Protein AF-E9NTD4-F1 (afdb_monomer)

Mean predicted aligned error: 12.63 Å

Radius of gyration: 19.31 Å; Cα contacts (8 Å, |Δi|>4): 154; chains: 1; bounding box: 47×29×57 Å

Nearest PDB structures (foldseek):
  4k3b-assembly1_A  TM=7.056E-01  e=2.997E-06  Neisseria gonorrhoeae FA 1090
  9cny-assembly1_A  TM=7.687E-01  e=1.521E-02  Escherichia coli
  6v05-assembly1_A  TM=7.564E-01  e=6.660E-02  Escherichia coli K-12
  7ds4-assembly1_B  TM=5.201E-01  e=1.589E+00  Gallus gallus

Solvent-accessible surface area (backbone atoms only — not comparable to full-atom values): 5214 Å² total; per-residue (Å²): 142,78,80,93,65,68,82,84,71,75,45,42,77,47,79,47,76,49,78,55,84,41,38,38,38,38,34,42,33,39,35,33,44,73,75,35,97,83,46,33,23,44,27,43,39,38,39,36,40,39,36,40,45,84,66,44,100,73,74,88,59,93,61,73,47,74,49,75,52,76,50,75,46,80,45,68,71,80,73,79,81,75,81,86,135

Secondary structure (DSSP, 8-state):
---S-STTS--EEEEEEEE-SSEEEEEEEEEETTSSTT--EEEEEEEEEEE-GGGSS--S----EEEEEEEEEEE----------

Structure (mmCIF, N/CA/C/O backbone):
data_AF-E9NTD4-F1
#
_entry.id   AF-E9NTD4-F1
#
loop_
_atom_site.group_PDB
_atom_site.id
_atom_site.type_symbol
_atom_site.label_atom_id
_atom_site.label_alt_id
_atom_site.label_comp_id
_atom_site.label_asym_id
_atom_site.label_entity_id
_atom_site.label_seq_id
_atom_site.pdbx_PDB_ins_code
_atom_site.Cartn_x
_atom_site.Cartn_y
_atom_site.Cartn_z
_atom_site.occupancy
_atom_site.B_iso_or_equiv
_atom_site.auth_seq_id
_atom_site.auth_comp_id
_atom_site.auth_asym_id
_atom_site.auth_atom_id
_atom_site.pdbx_PDB_model_num
ATOM 1 N N . ARG A 1 1 ? 10.712 5.100 8.706 1.00 45.66 1 ARG A N 1
ATOM 2 C CA . ARG A 1 1 ? 9.451 4.901 9.458 1.00 45.66 1 ARG A CA 1
ATOM 3 C C . ARG A 1 1 ? 8.772 6.265 9.489 1.00 45.66 1 ARG A C 1
ATOM 5 O O . ARG A 1 1 ? 9.263 7.127 10.196 1.00 45.66 1 ARG A O 1
ATOM 12 N N . PHE A 1 2 ? 7.778 6.496 8.633 1.00 47.47 2 PHE A N 1
ATOM 13 C CA . PHE A 1 2 ? 7.029 7.759 8.543 1.00 47.47 2 PHE A CA 1
ATOM 14 C C . PHE A 1 2 ? 5.548 7.467 8.835 1.00 47.47 2 PHE A C 1
ATOM 16 O O . PHE A 1 2 ? 5.130 6.323 8.639 1.00 47.47 2 PHE A O 1
ATOM 23 N N . PRO A 1 3 ? 4.823 8.423 9.433 1.00 54.97 3 PRO A N 1
ATOM 24 C CA . PRO A 1 3 ? 3.840 8.157 10.474 1.00 54.97 3 PRO A CA 1
ATOM 25 C C . PRO A 1 3 ? 2.516 7.611 9.937 1.00 54.97 3 PRO A C 1
ATOM 27 O O . PRO A 1 3 ? 1.944 8.103 8.968 1.00 54.97 3 PRO A O 1
ATOM 30 N N . SER A 1 4 ? 2.016 6.603 10.641 1.00 53.28 4 SER A N 1
ATOM 31 C CA . SER A 1 4 ? 0.645 6.111 10.607 1.00 53.28 4 SER A CA 1
ATOM 32 C C . SER A 1 4 ? -0.274 7.143 11.261 1.00 53.28 4 SER A C 1
ATOM 34 O O . SER A 1 4 ? -0.529 7.029 12.453 1.00 53.28 4 SER A O 1
ATOM 36 N N . ASN A 1 5 ? -0.648 8.202 10.538 1.00 44.78 5 ASN A N 1
ATOM 37 C CA . ASN A 1 5 ? -1.811 9.065 10.808 1.00 44.78 5 ASN A CA 1
ATOM 38 C C . ASN A 1 5 ? -1.793 10.264 9.845 1.00 44.78 5 ASN A C 1
ATOM 40 O O . ASN A 1 5 ? -1.434 11.381 10.211 1.00 44.78 5 ASN A O 1
ATOM 44 N N . LEU A 1 6 ? -2.166 10.035 8.588 1.00 42.94 6 LEU A N 1
ATOM 45 C CA . LEU A 1 6 ? -2.552 11.129 7.701 1.00 42.94 6 LEU A CA 1
ATOM 46 C C . LEU A 1 6 ? -4.015 11.467 8.029 1.00 42.94 6 LEU A C 1
ATOM 48 O O . LEU A 1 6 ? -4.908 10.668 7.773 1.00 42.94 6 LEU A O 1
ATOM 52 N N . PHE A 1 7 ? -4.245 12.639 8.626 1.00 51.69 7 PHE A N 1
ATOM 53 C CA . PHE A 1 7 ? -5.562 13.294 8.724 1.00 51.69 7 PHE A CA 1
ATOM 54 C C . PHE A 1 7 ? -6.649 12.677 9.627 1.00 51.69 7 PHE A C 1
ATOM 56 O O . PHE A 1 7 ? -7.829 12.949 9.424 1.00 51.69 7 PHE A O 1
ATOM 63 N N . GLY A 1 8 ? -6.310 11.890 10.655 1.00 47.00 8 GLY A N 1
ATOM 64 C CA . GLY A 1 8 ? -7.293 11.517 11.692 1.00 47.00 8 GLY A CA 1
ATOM 65 C C . GLY A 1 8 ? -8.503 10.711 11.190 1.00 47.00 8 GLY A C 1
ATOM 66 O O . GLY A 1 8 ? -9.491 10.578 11.899 1.00 47.00 8 GLY A O 1
ATOM 67 N N . THR A 1 9 ? -8.433 10.154 9.976 1.00 51.06 9 THR A N 1
ATOM 68 C CA . THR A 1 9 ? -9.505 9.352 9.359 1.00 51.06 9 THR A CA 1
ATOM 69 C C . THR A 1 9 ? -9.372 7.857 9.685 1.00 51.06 9 THR A C 1
ATOM 71 O O . THR A 1 9 ? -10.145 7.042 9.193 1.00 51.06 9 THR A O 1
ATOM 74 N N . GLY A 1 10 ? -8.340 7.457 10.441 1.00 56.94 10 GLY A N 1
ATOM 75 C CA . GLY A 1 10 ? -8.055 6.055 10.770 1.00 56.94 10 GLY A CA 1
ATOM 76 C C . GLY A 1 10 ? -7.526 5.203 9.608 1.00 56.94 10 GLY A C 1
ATOM 77 O O . GLY A 1 10 ? -7.018 4.110 9.830 1.00 56.94 10 GLY A O 1
ATOM 78 N N . LYS A 1 11 ? -7.584 5.697 8.367 1.00 64.88 11 LYS A N 1
ATOM 79 C CA . LYS A 1 11 ? -7.105 4.994 7.169 1.00 64.88 11 LYS A CA 1
ATOM 80 C C . LYS A 1 11 ? -5.579 5.043 7.090 1.00 64.88 11 LYS A C 1
ATOM 82 O O . LYS A 1 11 ? -4.964 6.090 7.284 1.00 64.88 11 LYS A O 1
ATOM 87 N N . SER A 1 12 ? -4.961 3.907 6.780 1.00 72.25 12 SER A N 1
ATOM 88 C CA . SER A 1 12 ? -3.509 3.774 6.646 1.00 72.25 12 SER A CA 1
ATOM 89 C C . SER A 1 12 ? -3.131 3.507 5.195 1.00 72.25 12 SER A C 1
ATOM 91 O O . SER A 1 12 ? -3.484 2.476 4.632 1.00 72.25 12 SER A O 1
ATOM 93 N N . ALA A 1 13 ? -2.376 4.421 4.593 1.00 78.62 13 ALA A N 1
ATOM 94 C CA . ALA A 1 13 ? -1.734 4.211 3.302 1.00 78.62 13 ALA A CA 1
ATOM 95 C C . ALA A 1 13 ? -0.227 4.030 3.512 1.00 78.62 13 ALA A C 1
ATOM 97 O O . ALA A 1 13 ? 0.416 4.811 4.213 1.00 78.62 13 ALA A O 1
ATOM 98 N N . ALA A 1 14 ? 0.343 3.003 2.899 1.00 82.44 14 ALA A N 1
ATOM 99 C CA . ALA A 1 14 ? 1.754 2.679 2.960 1.00 82.44 14 ALA A CA 1
ATOM 100 C C . ALA A 1 14 ? 2.293 2.466 1.545 1.00 82.44 14 ALA A C 1
ATOM 102 O O . ALA A 1 14 ? 1.985 1.480 0.874 1.00 82.44 14 ALA A O 1
ATOM 103 N N . LEU A 1 15 ? 3.138 3.398 1.113 1.00 86.88 15 LEU A N 1
ATOM 104 C CA . LEU A 1 15 ? 3.945 3.285 -0.093 1.00 86.88 15 LEU A CA 1
ATOM 105 C C . LEU A 1 15 ? 5.336 2.773 0.297 1.00 86.88 15 LEU A C 1
ATOM 107 O O . LEU A 1 15 ? 5.992 3.316 1.189 1.00 86.88 15 LEU A O 1
ATOM 111 N N . ARG A 1 16 ? 5.809 1.739 -0.389 1.00 88.44 16 ARG A N 1
ATOM 112 C CA . ARG A 1 16 ? 7.165 1.205 -0.270 1.00 88.44 16 ARG A CA 1
ATOM 113 C C . A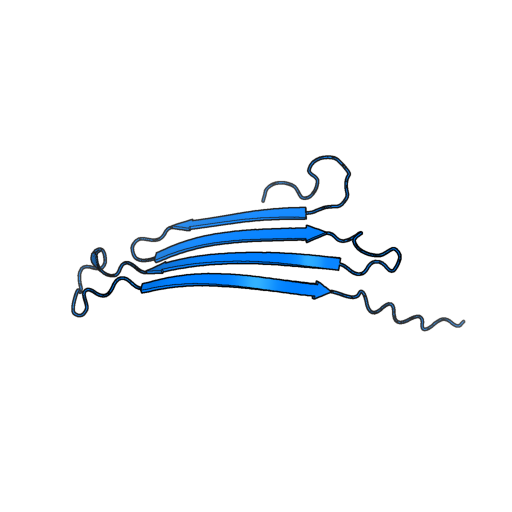RG A 1 16 ? 7.788 1.111 -1.651 1.00 88.44 16 ARG A C 1
ATOM 115 O O . ARG A 1 16 ? 7.205 0.549 -2.568 1.00 88.44 16 ARG A O 1
ATOM 122 N N . ALA A 1 17 ? 9.003 1.619 -1.781 1.00 86.69 17 ALA A N 1
ATOM 123 C CA . ALA A 1 17 ? 9.830 1.434 -2.960 1.00 86.69 17 ALA A CA 1
ATOM 124 C C . ALA A 1 17 ? 11.222 0.997 -2.503 1.00 86.69 17 ALA A C 1
ATOM 126 O O . ALA A 1 17 ? 11.782 1.561 -1.565 1.00 86.69 17 ALA A O 1
ATOM 127 N N . SER A 1 18 ? 11.766 -0.026 -3.146 1.00 89.19 18 SER A N 1
ATOM 128 C CA . SER A 1 18 ? 13.094 -0.565 -2.889 1.00 89.19 18 SER A CA 1
ATOM 129 C C . SER A 1 18 ? 13.799 -0.787 -4.217 1.00 89.19 18 SER A C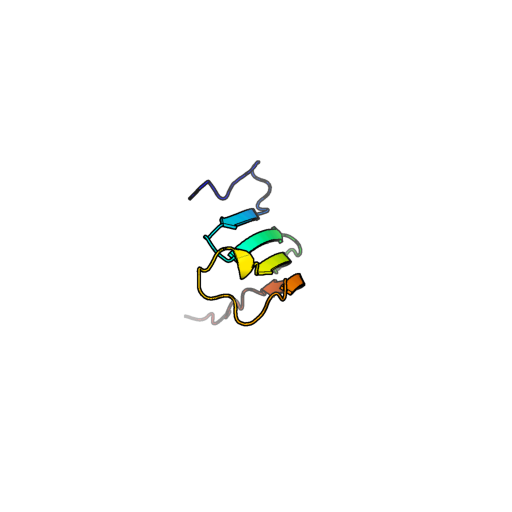 1
ATOM 131 O O . SER A 1 18 ? 13.239 -1.366 -5.146 1.00 89.19 18 SER A O 1
ATOM 133 N N . ARG A 1 19 ? 15.031 -0.297 -4.333 1.00 85.44 19 ARG A N 1
ATOM 134 C CA . ARG A 1 19 ? 15.832 -0.400 -5.551 1.00 85.44 19 ARG A CA 1
ATOM 135 C C . ARG A 1 19 ? 17.194 -0.975 -5.212 1.00 85.44 19 ARG A C 1
ATOM 137 O O . ARG A 1 19 ? 17.925 -0.432 -4.393 1.00 85.44 19 ARG A O 1
ATOM 144 N N . SER A 1 20 ? 17.548 -2.047 -5.894 1.00 83.50 20 SER A N 1
ATOM 145 C CA . SER A 1 20 ? 18.827 -2.742 -5.807 1.00 83.50 20 SER A CA 1
ATOM 146 C C . SER A 1 20 ? 19.499 -2.773 -7.181 1.00 83.50 20 SER A C 1
ATOM 148 O O . SER A 1 20 ? 18.892 -2.409 -8.189 1.00 83.50 20 SER A O 1
ATOM 150 N N . LYS A 1 21 ? 20.766 -3.210 -7.243 1.00 79.19 21 LYS A N 1
ATOM 151 C CA . LYS A 1 21 ? 21.530 -3.283 -8.504 1.00 79.19 21 LYS A CA 1
ATOM 152 C C . LYS A 1 21 ? 20.799 -4.070 -9.600 1.00 79.19 21 LYS A C 1
ATOM 154 O O . LYS A 1 21 ? 20.871 -3.673 -10.755 1.00 79.19 21 LYS A O 1
ATOM 159 N N . THR A 1 22 ? 20.060 -5.109 -9.220 1.00 79.12 22 THR A N 1
ATOM 160 C CA . THR A 1 22 ? 19.413 -6.052 -10.147 1.00 79.12 22 THR A CA 1
ATOM 161 C C . THR A 1 22 ? 17.885 -6.052 -10.043 1.00 79.12 22 THR A C 1
ATOM 163 O O . THR A 1 22 ? 17.197 -6.544 -10.929 1.00 79.12 22 THR A O 1
ATOM 166 N N . THR A 1 23 ? 17.323 -5.491 -8.972 1.00 82.31 23 THR A N 1
ATOM 167 C CA . THR A 1 23 ? 15.893 -5.613 -8.666 1.00 82.31 23 THR A CA 1
ATOM 168 C C . THR A 1 23 ? 15.317 -4.261 -8.290 1.00 82.31 23 THR A C 1
ATOM 170 O O . THR A 1 23 ? 15.912 -3.525 -7.510 1.00 82.31 23 THR A O 1
ATOM 173 N N . LEU A 1 24 ? 14.146 -3.941 -8.815 1.00 88.44 24 LEU A N 1
ATOM 174 C CA . LEU A 1 24 ? 13.329 -2.809 -8.418 1.00 88.44 24 LEU A CA 1
ATOM 175 C C . LEU A 1 24 ? 11.993 -3.350 -7.910 1.00 88.44 24 LEU A C 1
ATOM 177 O O . LEU A 1 24 ? 11.315 -4.099 -8.606 1.00 88.44 24 LEU A O 1
ATOM 181 N N . ASN A 1 25 ? 11.611 -2.963 -6.705 1.00 91.00 25 ASN A N 1
ATOM 182 C CA . ASN A 1 25 ? 10.371 -3.348 -6.058 1.00 91.00 25 ASN A CA 1
ATOM 183 C C . ASN A 1 25 ? 9.598 -2.086 -5.686 1.00 91.00 25 ASN A C 1
ATOM 185 O O . ASN A 1 25 ? 10.133 -1.205 -5.022 1.00 91.00 25 ASN A O 1
ATOM 189 N N . GLY A 1 26 ? 8.338 -2.010 -6.077 1.00 92.19 26 GLY A N 1
ATOM 190 C CA . GLY A 1 26 ? 7.382 -1.028 -5.588 1.00 92.19 26 GLY A CA 1
ATOM 191 C C . GLY A 1 26 ? 6.181 -1.758 -5.011 1.00 92.19 26 GLY A C 1
ATOM 192 O O . GLY A 1 26 ? 5.755 -2.770 -5.553 1.00 92.19 26 GLY A O 1
ATOM 193 N N . SER A 1 27 ? 5.631 -1.272 -3.912 1.00 92.00 27 SER A N 1
ATOM 194 C CA . SER A 1 27 ? 4.358 -1.746 -3.389 1.00 92.00 27 SER A CA 1
ATOM 195 C C . SER A 1 27 ? 3.613 -0.591 -2.755 1.00 92.00 27 SER A C 1
ATOM 197 O O . SER A 1 27 ? 4.180 0.163 -1.964 1.00 92.00 27 SER A O 1
ATOM 199 N N . LEU A 1 28 ? 2.342 -0.476 -3.080 1.00 90.50 28 LEU A N 1
ATOM 200 C CA . LEU A 1 28 ? 1.414 0.451 -2.479 1.00 90.50 28 LEU A CA 1
ATOM 201 C C . LEU A 1 28 ? 0.351 -0.374 -1.765 1.00 90.50 28 LEU A C 1
ATOM 203 O O . LEU A 1 28 ? -0.188 -1.326 -2.314 1.00 90.50 28 LEU A O 1
ATOM 207 N N . SER A 1 29 ? 0.093 -0.037 -0.514 1.00 87.31 29 SER A N 1
ATOM 208 C CA . SER A 1 29 ? -0.865 -0.742 0.324 1.00 87.31 29 SER A CA 1
ATOM 209 C C . SER A 1 29 ? -1.763 0.275 0.999 1.00 87.31 29 SER A C 1
ATOM 211 O O . SER A 1 29 ? -1.281 1.219 1.616 1.00 87.31 29 SER A O 1
ATOM 213 N N . PHE A 1 30 ? -3.063 0.095 0.865 1.00 85.25 30 PHE A N 1
ATOM 214 C CA . PHE A 1 30 ? -4.088 0.862 1.550 1.00 85.25 30 PHE A CA 1
ATOM 215 C C . PHE A 1 30 ? -4.786 -0.067 2.531 1.00 85.25 30 PHE A C 1
ATOM 217 O O . PHE A 1 30 ? -5.023 -1.231 2.234 1.00 85.25 30 PHE A O 1
ATOM 224 N N . THR A 1 31 ? -5.060 0.402 3.736 1.00 84.06 31 THR A N 1
ATOM 225 C CA . THR A 1 31 ? -5.783 -0.338 4.769 1.00 84.06 31 THR A CA 1
ATOM 226 C C . THR A 1 31 ? -6.808 0.599 5.377 1.00 84.06 31 THR A C 1
ATOM 228 O O . THR A 1 31 ? -6.451 1.646 5.919 1.00 84.06 31 THR A O 1
ATOM 231 N N . ASP A 1 32 ? -8.075 0.224 5.255 1.00 78.94 32 ASP A N 1
ATOM 232 C CA . ASP A 1 32 ? -9.211 0.905 5.852 1.00 78.94 32 ASP A CA 1
ATOM 233 C C . ASP A 1 32 ? -9.728 0.067 7.033 1.00 78.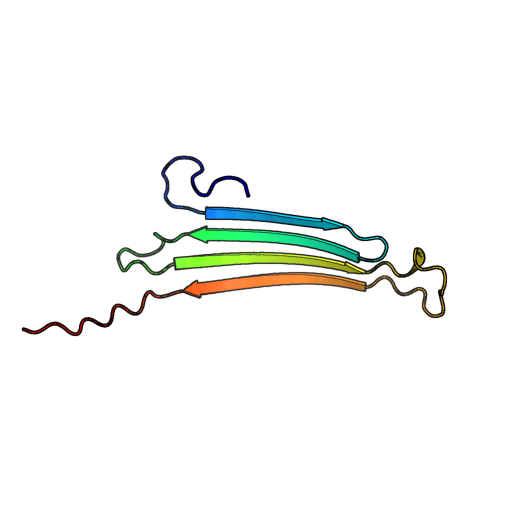94 32 ASP A C 1
ATOM 235 O O . ASP A 1 32 ? -10.405 -0.942 6.821 1.00 78.94 32 ASP A O 1
ATOM 239 N N . PRO A 1 33 ? -9.364 0.423 8.276 1.00 63.84 33 PRO A N 1
ATOM 240 C CA . PRO A 1 33 ? -9.789 -0.313 9.462 1.00 63.84 33 PRO A CA 1
ATOM 241 C C . PRO A 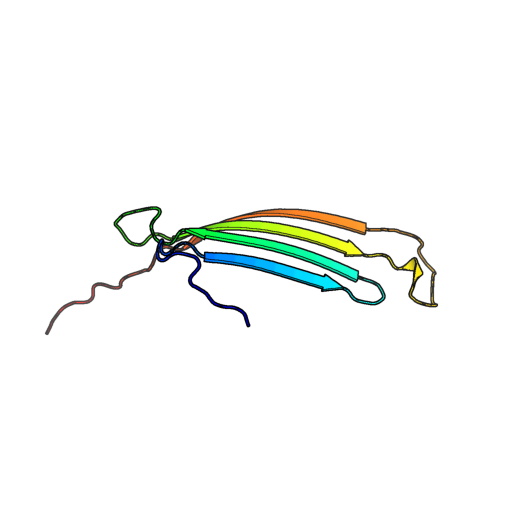1 33 ? -11.237 -0.024 9.882 1.00 63.84 33 PRO A C 1
ATOM 243 O O . PRO A 1 33 ? -11.745 -0.706 10.763 1.00 63.84 33 PRO A O 1
ATOM 246 N N . TYR A 1 34 ? -11.906 0.956 9.261 1.00 61.38 34 TYR A N 1
ATOM 247 C CA . TYR A 1 34 ? -13.284 1.352 9.581 1.00 61.38 34 TYR A CA 1
ATOM 248 C C . TYR A 1 34 ? -14.262 1.039 8.442 1.00 61.38 34 TYR A C 1
ATOM 250 O O . TYR A 1 34 ? -15.284 1.707 8.294 1.00 61.38 34 TYR A O 1
ATOM 258 N N . PHE A 1 35 ? -13.958 0.040 7.607 1.00 58.41 35 PHE A N 1
ATOM 259 C CA . PHE A 1 35 ? -14.856 -0.344 6.514 1.00 58.41 35 PHE A CA 1
ATOM 260 C C . PHE A 1 35 ? -16.180 -0.934 7.033 1.00 58.41 35 PHE A C 1
ATOM 262 O O . PHE A 1 35 ? -17.199 -0.893 6.348 1.00 58.41 35 P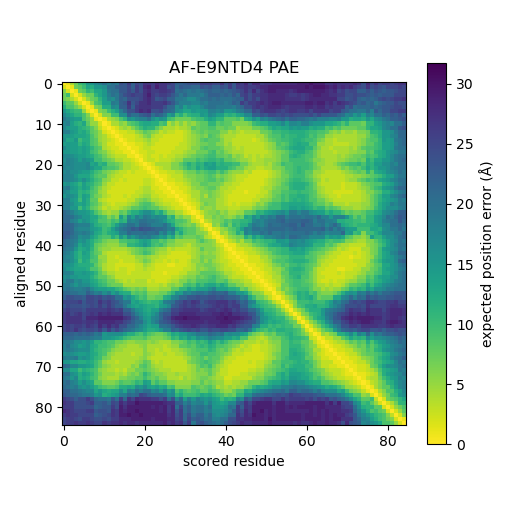HE A O 1
ATOM 269 N N . THR A 1 36 ? -16.193 -1.461 8.260 1.00 61.06 36 THR A N 1
ATOM 270 C CA . THR A 1 36 ? -17.396 -1.969 8.933 1.00 61.06 36 THR A CA 1
ATOM 271 C C . THR A 1 36 ? -17.366 -1.576 10.410 1.00 61.06 36 THR A C 1
ATOM 273 O O . THR A 1 36 ? -16.292 -1.514 11.008 1.00 61.06 36 THR A O 1
ATOM 276 N N . ALA A 1 37 ? -18.536 -1.310 11.005 1.00 58.56 37 ALA A N 1
ATOM 277 C CA . ALA A 1 37 ? -18.665 -0.926 12.416 1.00 58.56 37 ALA A CA 1
ATOM 278 C C . ALA A 1 37 ? -18.106 -1.990 13.390 1.00 58.56 37 ALA A C 1
ATOM 280 O O . ALA A 1 37 ? -17.662 -1.636 14.476 1.00 58.56 37 ALA A O 1
ATOM 281 N N . ASP A 1 38 ? -18.036 -3.257 12.960 1.00 64.00 38 ASP A N 1
ATOM 282 C CA . ASP A 1 38 ? -17.454 -4.394 13.694 1.00 64.00 38 ASP A CA 1
ATOM 283 C C . ASP A 1 38 ? -15.910 -4.407 13.761 1.00 64.00 38 ASP A C 1
ATOM 285 O O . ASP A 1 38 ? -15.310 -5.359 14.255 1.00 64.00 38 ASP A O 1
ATOM 289 N N . GLY A 1 39 ? -15.225 -3.384 13.239 1.00 66.44 39 GLY A N 1
ATOM 290 C CA . GLY A 1 39 ? -13.756 -3.322 13.256 1.00 66.44 39 GLY A CA 1
ATOM 291 C C . GLY A 1 39 ? -13.077 -4.201 12.200 1.00 66.44 39 GLY A C 1
ATOM 292 O O . GLY A 1 39 ? -11.859 -4.399 12.238 1.00 66.44 39 GLY A O 1
ATOM 293 N N . VAL A 1 40 ? -13.840 -4.717 11.232 1.00 72.44 40 VAL A N 1
ATOM 294 C CA . VAL A 1 40 ? -13.287 -5.422 10.072 1.00 72.44 40 VAL A CA 1
ATOM 295 C C . VAL A 1 40 ? -12.428 -4.458 9.259 1.00 72.44 40 VAL A C 1
ATOM 297 O O . VAL A 1 40 ? -12.897 -3.441 8.744 1.00 72.44 40 VAL A O 1
ATOM 300 N N . SER A 1 41 ? -11.155 -4.812 9.117 1.00 75.81 41 SER A N 1
ATOM 301 C CA . SER A 1 41 ? -10.202 -4.069 8.306 1.00 75.81 41 SER A CA 1
ATOM 302 C C . SER A 1 41 ? -10.174 -4.622 6.888 1.00 75.81 41 SER A C 1
ATOM 304 O O . SER A 1 41 ? -9.892 -5.804 6.682 1.00 75.81 41 SER A O 1
ATOM 306 N N . LEU A 1 42 ? -10.402 -3.760 5.900 1.00 83.12 42 LEU A N 1
ATOM 307 C CA . LEU A 1 42 ? -10.237 -4.090 4.487 1.00 83.12 42 LEU A CA 1
ATOM 308 C C . LEU A 1 42 ? -8.990 -3.393 3.951 1.00 83.12 42 LEU A C 1
ATOM 310 O O . LEU A 1 42 ? -8.848 -2.174 4.030 1.00 83.12 42 LEU A O 1
ATOM 314 N N . GLY A 1 43 ? -8.061 -4.165 3.411 1.00 86.88 43 GLY A N 1
ATOM 315 C CA . GLY A 1 43 ? -6.853 -3.664 2.786 1.00 86.88 43 GLY A CA 1
ATOM 316 C C . GLY A 1 43 ? -6.777 -4.023 1.314 1.00 86.88 43 GLY A C 1
ATOM 317 O O . GLY A 1 43 ? -7.202 -5.093 0.896 1.00 86.88 43 GLY A O 1
ATOM 318 N N . TYR A 1 44 ? -6.177 -3.129 0.548 1.00 87.88 44 TYR A N 1
ATOM 319 C CA . T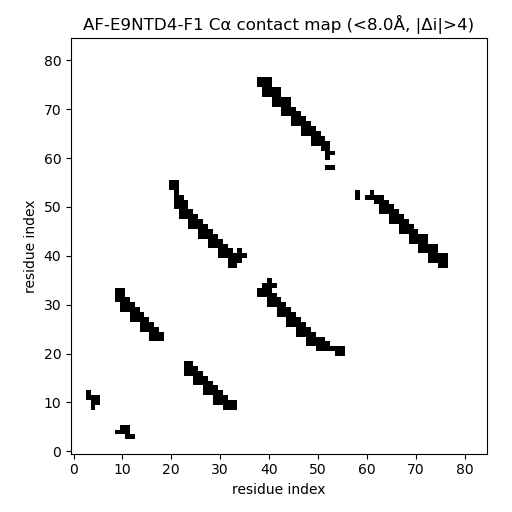YR A 1 44 ? -5.848 -3.307 -0.854 1.00 87.88 44 TYR A CA 1
ATOM 320 C C . TYR A 1 44 ? -4.342 -3.179 -0.986 1.00 87.88 44 TYR A C 1
ATOM 322 O O . TYR A 1 44 ? -3.759 -2.192 -0.534 1.00 87.88 44 TYR A O 1
ATOM 330 N N . ASP A 1 45 ? -3.701 -4.163 -1.588 1.00 89.75 45 ASP A N 1
ATOM 331 C CA . ASP A 1 45 ? -2.285 -4.117 -1.897 1.00 89.75 45 ASP A CA 1
ATOM 332 C C . ASP A 1 45 ? -2.075 -4.210 -3.402 1.00 89.75 45 ASP A C 1
ATOM 334 O O . ASP A 1 45 ? -2.772 -4.906 -4.128 1.00 89.75 45 ASP A O 1
ATOM 338 N N . VAL A 1 46 ? -1.115 -3.446 -3.889 1.00 92.25 46 VAL A N 1
ATOM 339 C CA . VAL A 1 46 ? -0.667 -3.480 -5.272 1.00 92.25 46 VAL A CA 1
ATOM 340 C C . VAL A 1 46 ? 0.841 -3.470 -5.234 1.00 92.25 46 VAL A C 1
ATOM 342 O O . VAL A 1 46 ? 1.453 -2.594 -4.625 1.00 92.25 46 VAL A O 1
ATOM 345 N N . TYR A 1 47 ? 1.462 -4.456 -5.862 1.00 92.31 47 TYR A N 1
ATOM 346 C CA . TYR A 1 47 ? 2.904 -4.615 -5.853 1.00 92.31 47 TYR A CA 1
ATOM 347 C C . TYR A 1 47 ? 3.439 -4.876 -7.254 1.00 92.31 47 TYR A C 1
ATOM 349 O O . TYR A 1 47 ? 2.822 -5.519 -8.096 1.00 92.31 47 TYR A O 1
ATOM 357 N N . GLY A 1 48 ? 4.632 -4.359 -7.500 1.00 91.44 48 GLY A N 1
ATOM 358 C CA . GLY A 1 48 ? 5.378 -4.509 -8.731 1.00 91.44 48 GLY A CA 1
ATOM 359 C C . GLY A 1 48 ? 6.824 -4.853 -8.415 1.00 91.44 48 GLY A C 1
ATOM 360 O O . GLY A 1 48 ? 7.483 -4.182 -7.622 1.00 91.44 48 GLY A O 1
ATOM 361 N N . LYS A 1 49 ? 7.346 -5.895 -9.049 1.00 88.62 49 LYS A N 1
ATOM 362 C CA . LYS A 1 49 ? 8.752 -6.279 -9.004 1.00 88.62 49 LYS A CA 1
ATOM 363 C C . LYS A 1 49 ? 9.285 -6.357 -10.424 1.00 88.62 49 LYS A C 1
ATOM 365 O O . LYS A 1 49 ? 8.864 -7.202 -11.204 1.00 88.62 49 LYS A O 1
ATOM 370 N N . ALA A 1 50 ? 10.241 -5.503 -10.745 1.00 84.44 50 ALA A N 1
ATOM 371 C CA . ALA A 1 50 ? 11.037 -5.607 -11.953 1.00 84.44 50 ALA A CA 1
ATOM 372 C C . ALA A 1 50 ? 12.409 -6.185 -11.596 1.00 84.44 50 ALA A C 1
ATOM 374 O O . ALA A 1 50 ? 13.128 -5.653 -10.753 1.00 84.44 50 ALA A O 1
ATOM 375 N N . PHE A 1 51 ? 12.772 -7.284 -12.239 1.00 81.31 51 PHE A N 1
ATOM 376 C CA . PHE A 1 51 ? 14.090 -7.886 -12.155 1.00 81.31 51 PHE A CA 1
ATOM 377 C C . PHE A 1 51 ? 14.824 -7.621 -13.469 1.00 81.31 51 PHE A C 1
ATOM 379 O O . PHE A 1 51 ? 14.383 -8.062 -14.533 1.00 81.31 51 PHE A O 1
ATOM 386 N N . ASP A 1 52 ? 15.917 -6.865 -13.393 1.00 70.25 52 ASP A N 1
ATOM 387 C CA . ASP A 1 52 ? 16.785 -6.557 -14.524 1.00 70.25 52 ASP A CA 1
ATOM 388 C C . ASP A 1 52 ? 18.193 -7.139 -14.277 1.00 70.25 52 ASP A C 1
ATOM 390 O O . ASP A 1 52 ? 19.040 -6.490 -13.652 1.00 70.25 52 ASP A O 1
ATOM 394 N N . PRO A 1 53 ? 18.466 -8.370 -14.752 1.00 61.59 53 PRO A N 1
ATOM 395 C CA . PRO A 1 53 ? 19.758 -9.031 -14.581 1.00 61.59 53 PRO A CA 1
ATOM 396 C C . PRO A 1 53 ? 20.903 -8.376 -15.363 1.00 61.59 53 PRO A C 1
ATOM 398 O O . PRO A 1 53 ? 22.060 -8.709 -15.116 1.00 61.59 53 PRO A O 1
ATOM 401 N N . ARG A 1 54 ? 20.632 -7.405 -16.251 1.00 58.62 54 ARG A N 1
ATOM 402 C CA . ARG A 1 54 ? 21.642 -6.787 -17.136 1.00 58.62 54 ARG A CA 1
ATOM 403 C C . ARG A 1 54 ? 22.733 -5.998 -16.399 1.00 58.62 54 ARG A C 1
ATOM 405 O O . ARG A 1 54 ? 23.726 -5.626 -17.012 1.00 58.62 54 ARG A O 1
ATOM 412 N N . LYS A 1 55 ? 22.560 -5.737 -15.099 1.00 55.50 55 LYS A N 1
ATOM 413 C CA . LYS A 1 55 ? 23.530 -5.029 -14.241 1.00 55.50 55 LYS A CA 1
ATOM 414 C C . LYS A 1 55 ? 24.383 -5.943 -13.359 1.00 55.50 55 LYS A C 1
ATOM 416 O O . LYS A 1 55 ? 25.267 -5.446 -12.663 1.00 55.50 55 LYS A O 1
ATOM 421 N N . ALA A 1 56 ? 24.124 -7.249 -13.355 1.00 55.28 56 ALA A N 1
ATOM 422 C CA . ALA A 1 56 ? 25.024 -8.216 -12.745 1.00 55.28 56 ALA A CA 1
ATOM 423 C C . ALA A 1 56 ? 26.039 -8.639 -13.813 1.00 55.28 56 ALA A C 1
ATOM 425 O O . ALA A 1 56 ? 25.639 -9.105 -14.875 1.00 55.28 56 ALA A O 1
ATOM 426 N N . SER A 1 57 ? 27.338 -8.478 -13.546 1.00 52.09 57 SER A N 1
ATOM 427 C CA . SER A 1 57 ? 28.466 -8.778 -14.453 1.00 52.09 57 SER A CA 1
ATOM 428 C C . SER A 1 57 ? 28.578 -10.245 -14.927 1.00 52.09 57 SER A C 1
ATOM 430 O O . SER A 1 57 ? 29.617 -10.659 -15.424 1.00 52.09 57 SER A O 1
ATOM 432 N N . THR A 1 58 ? 27.524 -11.047 -14.790 1.00 51.22 58 THR A N 1
ATOM 433 C CA . THR A 1 58 ? 27.452 -12.477 -15.104 1.00 51.22 58 THR A CA 1
ATOM 434 C C . THR A 1 58 ? 26.171 -12.726 -15.908 1.00 51.22 58 THR A C 1
ATOM 436 O O . THR A 1 58 ? 25.210 -13.329 -15.436 1.00 51.22 58 THR A O 1
ATOM 439 N N . SER A 1 59 ? 26.092 -12.167 -17.116 1.00 50.22 59 SER A N 1
ATOM 440 C CA . SER A 1 59 ? 24.877 -12.224 -17.938 1.00 50.22 59 SER A CA 1
ATOM 441 C C . SER A 1 59 ? 24.863 -13.487 -18.803 1.00 50.22 59 SER A C 1
ATOM 443 O O . SER A 1 59 ? 25.308 -13.475 -19.945 1.00 50.22 59 SER A O 1
ATOM 445 N N . ILE A 1 60 ? 24.353 -14.590 -18.248 1.00 52.28 60 ILE A N 1
ATOM 446 C CA . ILE A 1 60 ? 24.051 -15.821 -19.008 1.00 52.28 60 ILE A CA 1
ATOM 447 C C . ILE A 1 60 ? 22.602 -15.781 -19.544 1.00 52.28 60 ILE A C 1
ATOM 449 O O . ILE A 1 60 ? 22.234 -16.554 -20.423 1.00 52.28 60 ILE A O 1
ATOM 453 N N . LYS A 1 61 ? 21.749 -14.864 -19.052 1.00 53.06 61 LYS A N 1
ATOM 454 C CA . LYS A 1 61 ? 20.323 -14.783 -19.420 1.00 53.06 61 LYS A CA 1
ATOM 455 C C . LYS A 1 61 ? 19.803 -13.335 -19.392 1.00 53.06 61 LYS A C 1
ATOM 457 O O . LYS A 1 61 ? 19.567 -12.775 -18.327 1.00 53.06 61 LYS A O 1
ATOM 462 N N . GLN A 1 62 ? 19.588 -12.738 -20.569 1.00 56.28 62 GLN A N 1
ATOM 463 C CA . GLN A 1 62 ? 19.101 -11.357 -20.765 1.00 56.28 62 GLN A CA 1
ATOM 464 C C . GLN A 1 62 ? 17.571 -11.209 -20.605 1.00 56.28 62 GLN A C 1
ATOM 466 O O . GLN A 1 62 ? 16.927 -10.495 -21.370 1.00 56.28 62 GLN A O 1
ATOM 471 N N . TYR A 1 63 ? 16.953 -11.879 -19.632 1.00 59.88 63 TYR A N 1
ATOM 472 C CA . TYR A 1 63 ? 15.498 -11.802 -19.460 1.00 59.88 63 TYR A CA 1
ATOM 473 C C . TYR A 1 63 ? 15.128 -10.763 -18.400 1.00 59.88 63 TYR A C 1
ATOM 475 O O . TYR A 1 63 ? 15.494 -10.885 -17.233 1.00 59.88 63 TYR A O 1
ATOM 483 N N . LYS A 1 64 ? 14.390 -9.729 -18.818 1.00 66.25 64 LYS A N 1
ATOM 484 C CA . LYS A 1 64 ? 13.744 -8.770 -17.917 1.00 66.25 64 LYS A CA 1
ATOM 485 C C . LYS A 1 64 ? 12.413 -9.365 -17.465 1.00 66.25 64 LYS A C 1
ATOM 487 O O . LYS A 1 64 ? 11.483 -9.453 -18.263 1.00 66.25 64 LYS A O 1
ATOM 492 N N . THR A 1 65 ? 12.298 -9.709 -16.187 1.00 76.19 65 THR A N 1
ATOM 493 C CA . THR A 1 65 ? 11.027 -10.177 -15.614 1.00 76.19 65 THR A CA 1
ATOM 494 C C . THR A 1 65 ? 10.357 -9.018 -14.901 1.00 76.19 65 THR A C 1
ATOM 496 O O . THR A 1 65 ? 10.939 -8.417 -14.003 1.00 76.19 65 THR A O 1
ATOM 499 N N . THR A 1 66 ? 9.140 -8.671 -15.307 1.00 82.19 66 THR A N 1
ATOM 500 C CA . THR A 1 66 ? 8.312 -7.694 -14.592 1.00 82.19 66 THR A CA 1
ATOM 501 C C . THR A 1 66 ? 7.077 -8.415 -14.090 1.00 82.19 66 THR A C 1
ATOM 503 O O . THR A 1 66 ? 6.306 -8.944 -14.880 1.00 82.19 66 THR A O 1
ATOM 506 N N . THR A 1 67 ? 6.920 -8.461 -12.775 1.00 87.00 67 THR A N 1
ATOM 507 C CA . THR A 1 67 ? 5.772 -9.059 -12.101 1.00 87.00 67 THR A CA 1
ATOM 508 C C . THR A 1 67 ? 4.991 -7.933 -11.456 1.00 87.00 67 THR A C 1
ATOM 510 O O . THR A 1 67 ? 5.525 -7.245 -10.592 1.00 87.00 67 THR A O 1
ATOM 513 N N . ALA A 1 68 ? 3.751 -7.732 -11.876 1.00 90.00 68 ALA A N 1
ATOM 514 C CA . ALA A 1 68 ? 2.811 -6.854 -11.200 1.00 90.00 68 ALA A CA 1
ATOM 515 C C . ALA A 1 68 ? 1.668 -7.709 -10.653 1.00 90.00 68 ALA A C 1
ATOM 517 O O . ALA A 1 68 ? 1.249 -8.664 -11.305 1.00 90.00 68 ALA A O 1
ATOM 518 N N . GLY A 1 69 ? 1.206 -7.381 -9.455 1.00 91.69 69 GLY A N 1
ATOM 519 C CA . GLY A 1 69 ? 0.125 -8.070 -8.774 1.00 91.69 69 GLY A CA 1
ATOM 520 C C . GLY A 1 69 ? -0.688 -7.095 -7.937 1.00 91.69 69 GLY A C 1
ATOM 521 O O . GLY A 1 69 ? -0.204 -6.034 -7.539 1.00 91.69 69 GLY A O 1
ATOM 522 N N . ALA A 1 70 ? -1.934 -7.468 -7.694 1.00 93.62 70 ALA A N 1
ATOM 523 C CA . ALA A 1 70 ? -2.831 -6.781 -6.787 1.00 93.62 70 ALA A CA 1
ATOM 524 C C . ALA A 1 70 ? -3.499 -7.820 -5.888 1.00 93.62 70 ALA A C 1
ATOM 526 O O . ALA A 1 70 ? -3.783 -8.935 -6.334 1.00 93.62 70 ALA A O 1
ATOM 527 N N . GLY A 1 71 ? -3.728 -7.451 -4.638 1.00 90.31 71 GLY A N 1
ATOM 528 C CA . GLY A 1 71 ? -4.354 -8.265 -3.617 1.00 90.31 71 GLY A CA 1
ATOM 529 C C . GLY A 1 71 ? -5.383 -7.459 -2.83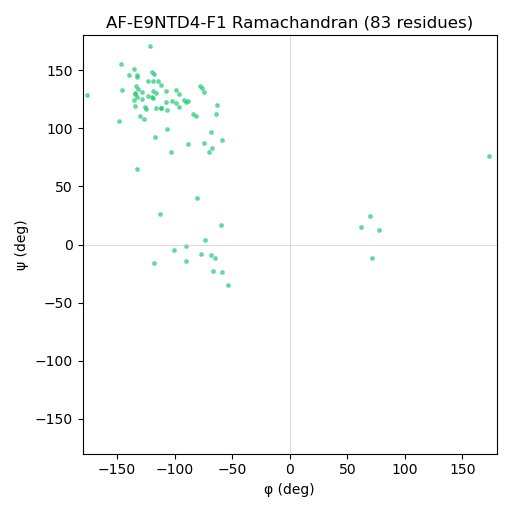8 1.00 90.31 71 GLY A C 1
ATOM 530 O O . GLY A 1 71 ? -5.301 -6.235 -2.708 1.00 90.31 71 GLY A O 1
ATOM 531 N N . ILE A 1 72 ? -6.388 -8.167 -2.336 1.00 88.25 72 ILE A N 1
ATOM 532 C CA . ILE A 1 72 ? -7.341 -7.644 -1.364 1.00 88.25 72 ILE A CA 1
ATOM 533 C C . ILE A 1 72 ? -7.184 -8.508 -0.118 1.00 88.25 72 ILE A C 1
ATOM 535 O O . ILE A 1 72 ? -7.148 -9.735 -0.204 1.00 88.25 72 ILE A O 1
ATOM 539 N N . ARG A 1 73 ? -7.068 -7.869 1.041 1.00 84.56 73 ARG A N 1
ATOM 540 C CA . ARG A 1 73 ? -6.854 -8.515 2.334 1.00 84.56 73 ARG A CA 1
ATOM 541 C C . ARG A 1 73 ? -7.924 -8.060 3.311 1.00 84.56 73 ARG A C 1
ATOM 543 O O . ARG A 1 73 ? -8.009 -6.882 3.629 1.00 84.56 73 ARG A O 1
ATOM 550 N N . MET A 1 74 ? -8.723 -8.992 3.806 1.00 80.25 74 MET A N 1
ATOM 551 C CA . MET A 1 74 ? -9.647 -8.740 4.910 1.00 80.25 74 MET A CA 1
ATOM 552 C C . MET A 1 74 ? -9.007 -9.236 6.201 1.00 80.25 74 MET A C 1
ATOM 554 O O . MET A 1 74 ? -8.440 -10.326 6.246 1.00 80.25 74 MET A O 1
ATOM 558 N N . SER A 1 75 ? -9.049 -8.424 7.247 1.00 73.62 75 SER A N 1
ATOM 559 C CA . SER A 1 75 ? -8.608 -8.797 8.587 1.00 73.62 75 SER A CA 1
ATOM 560 C C . SER A 1 75 ? -9.755 -8.510 9.537 1.00 73.62 75 SER A C 1
ATOM 562 O O . SER A 1 75 ? -10.088 -7.356 9.789 1.00 73.62 75 S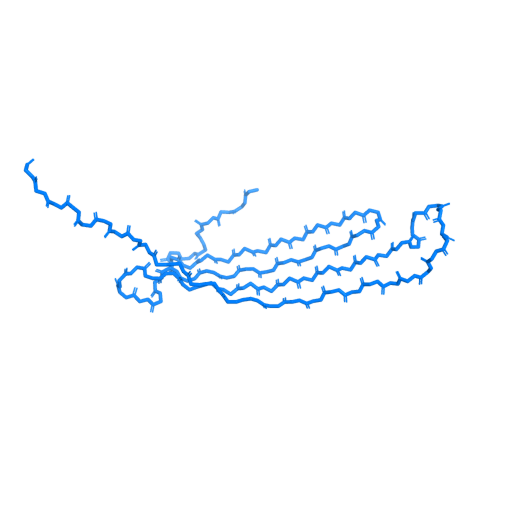ER A O 1
ATOM 564 N N . VAL A 1 76 ? -10.387 -9.574 10.017 1.00 72.12 76 VAL A N 1
ATOM 565 C CA . VAL A 1 76 ? -11.417 -9.492 11.047 1.00 72.12 76 VAL A CA 1
ATOM 566 C C . VAL A 1 76 ? -10.700 -9.617 12.390 1.00 72.12 76 VAL A C 1
ATOM 568 O O . VAL A 1 76 ? -9.971 -10.596 12.576 1.00 72.12 76 VAL A O 1
ATOM 571 N N . PRO A 1 77 ? -10.832 -8.647 13.307 1.00 62.97 77 PRO A N 1
ATOM 572 C CA . PRO A 1 77 ? -10.389 -8.851 14.672 1.00 62.97 77 PRO A CA 1
ATOM 573 C C . PRO A 1 77 ? -11.260 -9.960 15.262 1.00 62.97 77 PRO A C 1
ATOM 575 O O . PRO A 1 77 ? -12.465 -9.793 15.420 1.00 62.97 77 PRO A O 1
ATOM 578 N N . VAL A 1 78 ? -10.667 -11.120 15.540 1.00 60.69 78 VAL A N 1
ATOM 579 C CA . VAL A 1 78 ? -11.336 -12.143 16.343 1.00 60.69 78 VAL A CA 1
ATOM 580 C C . VAL A 1 78 ? -11.282 -11.630 17.774 1.00 60.69 78 VAL A C 1
ATOM 582 O O . VAL A 1 78 ? -10.313 -11.854 18.494 1.00 60.69 78 VAL A O 1
ATOM 585 N N . THR A 1 79 ? -12.275 -10.838 18.163 1.00 56.97 79 THR A N 1
ATOM 586 C CA . THR A 1 79 ? -12.580 -10.649 19.574 1.00 56.97 79 THR A CA 1
ATOM 587 C C . THR A 1 79 ? -13.120 -11.981 20.069 1.00 56.97 79 THR A C 1
ATOM 589 O O . THR A 1 79 ? -14.295 -12.296 19.890 1.00 56.97 79 THR A O 1
ATOM 592 N N . GLU A 1 80 ? -12.249 -12.787 20.676 1.00 51.06 80 GLU A N 1
ATOM 593 C CA . GLU A 1 80 ? -12.689 -13.748 21.682 1.00 51.06 80 GLU A CA 1
ATOM 594 C C . GLU A 1 80 ? -13.358 -12.929 22.793 1.00 51.06 80 GLU A C 1
ATOM 596 O O . GLU A 1 80 ? -12.717 -12.418 23.709 1.00 51.06 80 GLU A O 1
ATOM 601 N N . TYR A 1 81 ? -14.668 -12.724 22.662 1.00 59.22 81 TYR A N 1
ATOM 602 C CA . TYR A 1 81 ? -15.526 -12.515 23.814 1.00 59.22 81 TYR A CA 1
ATOM 603 C C . TYR A 1 81 ? -15.559 -13.842 2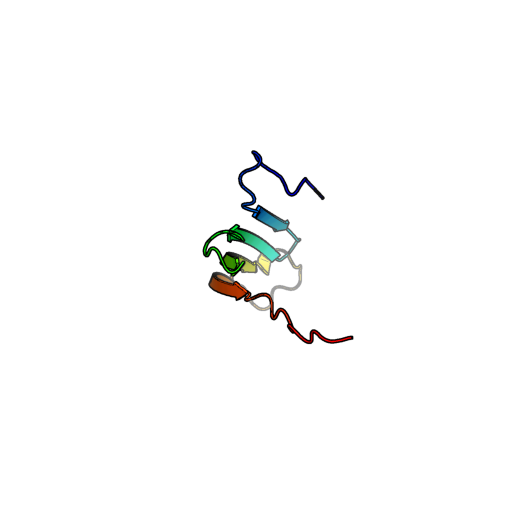4.567 1.00 59.22 81 TYR A C 1
ATOM 605 O O . TYR A 1 81 ? -16.484 -14.628 24.397 1.00 59.22 81 TYR A O 1
ATOM 613 N N . ASP A 1 82 ? -14.547 -14.079 25.393 1.00 48.50 82 ASP A N 1
ATOM 614 C CA . ASP A 1 82 ? -14.728 -14.921 26.566 1.00 48.50 82 ASP A CA 1
ATOM 615 C C . ASP A 1 82 ? -14.814 -13.977 27.767 1.00 48.50 82 ASP A C 1
ATOM 617 O O . ASP A 1 82 ? -13.845 -13.668 28.458 1.00 48.50 82 ASP A O 1
ATOM 621 N N . GLY A 1 83 ? -16.000 -13.391 27.941 1.00 58.91 83 GLY A N 1
ATOM 622 C CA . GLY A 1 83 ? -16.410 -12.985 29.278 1.00 58.91 83 GLY A CA 1
ATOM 623 C C . GLY A 1 83 ? -16.797 -14.256 30.022 1.00 58.91 83 GLY A C 1
ATOM 624 O O . GLY A 1 83 ? -17.507 -15.057 29.432 1.00 58.91 83 GLY A O 1
ATOM 625 N N . VAL A 1 84 ? -16.310 -14.487 31.245 1.00 45.19 84 VAL A N 1
ATOM 626 C CA . VAL A 1 84 ? -16.978 -14.185 32.530 1.00 45.19 84 VAL A CA 1
ATOM 627 C C . VAL A 1 84 ? -16.030 -14.528 33.699 1.00 45.19 84 VAL A C 1
ATOM 629 O O . VAL A 1 84 ? -15.543 -15.654 33.762 1.00 45.19 84 VAL A O 1
ATOM 632 N N . ASN A 1 85 ? -15.819 -13.579 34.625 1.00 44.69 85 ASN A N 1
ATOM 633 C CA . ASN A 1 85 ? -15.845 -13.688 36.106 1.00 44.69 85 ASN A CA 1
ATOM 634 C C . ASN A 1 85 ? -15.017 -12.565 36.749 1.00 44.69 85 ASN A C 1
ATOM 636 O O . ASN A 1 85 ? -13.770 -12.618 36.660 1.00 44.69 85 ASN A O 1
#

Sequence (85 aa):
RFPSNLFGTGKSAALRASRSKTTLNGSLSFTDPYFTADGVSLGYDVYGKAFDPRKASTSIKQYKTTTAGAGIRMSVPVTEYDGVN

Organism: Neisseria meningitidis (NCBI:txid487)

InterPro domains:
  IPR000184 Bacterial surface antigen (D15) [PF01103] (5-82)

pLDDT: mean 71.12, std 15.93, range [42.94, 93.62]

Foldseek 3Di:
DDDQDDPPQNKGWDWDWDDDQFKTKTKIKIWDQVPDPQRKIKMKMKMKMWGQCVRPPDPPDRDIDIDIDIDIDIDGPPPPPPDDD